Protein AF-A0A2H3AUG4-F1 (afdb_monomer_lite)

Organism: NCBI:txid1076256

Foldseek 3Di:
DDDDDDPQDDQLADLEAEDADDPPVLDFPDVVRQVVRVVVCVVVVSLSSDDFQRKYAHCNNPLPQQTRIWTDRSPGTHDQDPVQDLQAAGDPSRPVVVDDQVSCFSSHHGHDDPPGDGHDHDDDCVVCPVVVVVVD

Structure (mmCIF, N/CA/C/O backbone):
data_AF-A0A2H3AUG4-F1
#
_entry.id   AF-A0A2H3AUG4-F1
#
loop_
_atom_site.group_PDB
_atom_site.id
_atom_site.type_symbol
_atom_site.label_atom_id
_atom_site.label_alt_id
_atom_site.label_comp_id
_atom_site.label_asym_id
_atom_site.label_entity_id
_atom_site.label_seq_id
_atom_site.pdbx_PDB_ins_code
_atom_site.Cartn_x
_atom_site.Cartn_y
_atom_site.Cartn_z
_atom_site.occupancy
_atom_site.B_iso_or_equiv
_atom_site.auth_seq_id
_atom_site.auth_comp_id
_atom_site.auth_asym_id
_atom_site.auth_atom_id
_atom_site.pdbx_PDB_model_num
ATOM 1 N N . SER A 1 1 ? 24.173 -16.900 18.546 1.00 43.91 1 SER A N 1
ATOM 2 C CA . SER A 1 1 ? 23.517 -15.804 17.805 1.00 43.91 1 SER A CA 1
ATOM 3 C C . SER A 1 1 ? 22.282 -15.373 18.576 1.00 43.91 1 SER A C 1
ATOM 5 O O . SER A 1 1 ? 21.542 -16.253 19.002 1.00 43.91 1 SER A O 1
ATOM 7 N N . ALA A 1 2 ? 22.085 -14.077 18.828 1.00 49.84 2 ALA A N 1
ATOM 8 C CA . ALA A 1 2 ? 20.930 -13.584 19.584 1.00 49.84 2 ALA A CA 1
ATOM 9 C C . ALA A 1 2 ? 19.726 -13.379 18.651 1.00 49.84 2 ALA A C 1
ATOM 11 O O . ALA A 1 2 ? 19.848 -12.740 17.608 1.00 49.84 2 ALA A O 1
ATOM 12 N N . ILE A 1 3 ? 18.560 -13.917 19.018 1.00 65.19 3 ILE A N 1
ATOM 13 C CA . ILE A 1 3 ? 17.333 -13.761 18.227 1.00 65.19 3 ILE A CA 1
ATOM 14 C C . ILE A 1 3 ? 16.780 -12.354 18.466 1.00 65.19 3 ILE A C 1
ATOM 16 O O . ILE A 1 3 ? 16.281 -12.060 19.552 1.00 65.19 3 ILE A O 1
ATOM 20 N N . PHE A 1 4 ? 16.843 -11.496 17.448 1.00 58.34 4 PHE A N 1
ATOM 21 C CA . PHE A 1 4 ? 16.251 -10.160 17.489 1.00 58.34 4 PHE A CA 1
ATOM 22 C C . PHE A 1 4 ? 14.731 -10.257 17.711 1.00 58.34 4 PHE A C 1
ATOM 24 O O . PHE A 1 4 ? 13.995 -10.757 16.859 1.00 58.34 4 PHE A O 1
ATOM 31 N N . ARG A 1 5 ? 14.260 -9.790 18.873 1.00 51.59 5 ARG A N 1
ATOM 32 C CA . ARG A 1 5 ? 12.841 -9.735 19.251 1.00 51.59 5 ARG A CA 1
ATOM 33 C C . ARG A 1 5 ? 12.463 -8.302 19.619 1.00 51.59 5 ARG A C 1
ATOM 35 O O . ARG A 1 5 ? 12.595 -7.907 20.772 1.00 51.59 5 ARG A O 1
ATOM 42 N N . PHE A 1 6 ? 11.958 -7.545 18.649 1.00 49.81 6 PHE A N 1
ATOM 43 C CA . PHE A 1 6 ? 11.276 -6.272 18.897 1.00 49.81 6 PHE A CA 1
ATOM 44 C C . PHE A 1 6 ? 9.766 -6.459 18.684 1.00 49.81 6 PHE A C 1
ATOM 46 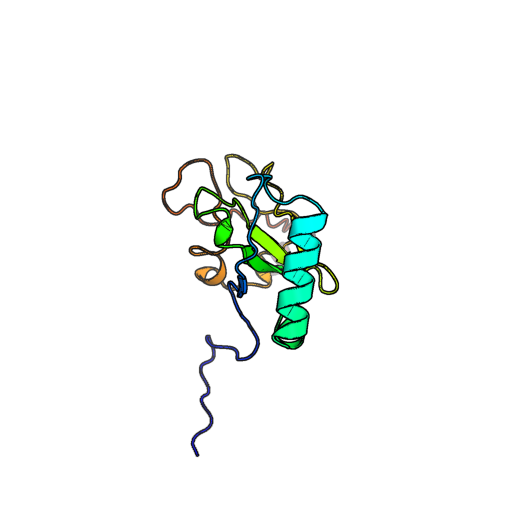O O . PHE A 1 6 ? 9.377 -6.919 17.612 1.00 49.81 6 PHE A O 1
ATOM 53 N N . PRO A 1 7 ? 8.891 -6.082 19.637 1.00 55.56 7 PRO A N 1
ATOM 54 C CA . PRO A 1 7 ? 7.443 -6.282 19.494 1.00 55.56 7 PRO A CA 1
ATOM 55 C C . PRO A 1 7 ? 6.832 -5.455 18.349 1.00 55.56 7 PRO A C 1
ATOM 57 O O . PRO A 1 7 ? 5.835 -5.861 17.751 1.00 55.56 7 PRO A O 1
ATOM 60 N N . LEU A 1 8 ? 7.456 -4.319 18.017 1.00 49.72 8 LEU A N 1
ATOM 61 C CA . LEU A 1 8 ? 7.037 -3.419 16.938 1.00 49.72 8 LEU A CA 1
ATOM 62 C C . LEU A 1 8 ? 7.615 -3.809 15.565 1.00 49.72 8 LEU A C 1
ATOM 64 O O . LEU A 1 8 ? 6.974 -3.575 14.542 1.00 49.72 8 LEU A O 1
ATOM 68 N N . VAL A 1 9 ? 8.799 -4.433 15.527 1.00 47.84 9 VAL A N 1
ATOM 69 C CA . VAL A 1 9 ? 9.489 -4.815 14.282 1.00 47.84 9 VAL A CA 1
ATOM 70 C C . VAL A 1 9 ? 9.216 -6.285 13.982 1.00 47.84 9 VAL A C 1
ATOM 72 O O . VAL A 1 9 ? 9.958 -7.181 14.385 1.00 47.84 9 VAL A O 1
ATOM 75 N N . LYS A 1 10 ? 8.129 -6.540 13.251 1.00 57.16 10 LYS A N 1
ATOM 76 C CA . LYS A 1 10 ? 7.808 -7.876 12.739 1.00 57.16 10 LYS A CA 1
ATOM 77 C C . LYS A 1 10 ? 8.567 -8.116 11.433 1.00 57.16 10 LYS A C 1
ATOM 79 O O . LYS A 1 10 ? 8.294 -7.460 10.432 1.00 57.16 10 LYS A O 1
ATOM 84 N N . LEU A 1 11 ? 9.493 -9.079 11.436 1.00 50.75 11 LEU A N 1
ATOM 85 C CA . LEU A 1 11 ? 10.083 -9.624 10.207 1.00 50.75 11 LEU A CA 1
ATOM 86 C C . LEU A 1 11 ? 8.962 -10.114 9.268 1.00 50.75 11 LEU A C 1
ATOM 88 O O . LEU A 1 11 ? 7.958 -10.651 9.741 1.00 50.75 11 LEU A O 1
ATOM 92 N N . ARG A 1 12 ? 9.142 -9.959 7.948 1.00 54.03 12 ARG A N 1
ATOM 93 C CA . ARG A 1 12 ? 8.091 -10.196 6.927 1.00 54.03 12 ARG A CA 1
ATOM 94 C C . ARG A 1 12 ? 6.852 -9.302 7.113 1.00 54.03 12 ARG A C 1
ATOM 96 O O . ARG A 1 12 ? 5.710 -9.770 7.169 1.00 54.03 12 ARG A O 1
ATOM 103 N N . ARG A 1 13 ? 7.128 -8.008 7.273 1.00 59.84 13 ARG A N 1
ATOM 104 C CA . ARG A 1 13 ? 6.198 -6.897 7.073 1.00 59.84 13 ARG A CA 1
ATOM 105 C C . ARG A 1 13 ? 7.001 -5.774 6.426 1.00 59.84 13 ARG A C 1
ATOM 107 O O . ARG A 1 13 ? 7.757 -5.096 7.119 1.00 59.84 13 ARG A O 1
ATOM 114 N N . ALA A 1 14 ? 6.896 -5.627 5.112 1.00 59.00 14 ALA A N 1
ATOM 115 C CA . ALA A 1 14 ? 7.396 -4.441 4.432 1.00 59.00 14 ALA A CA 1
ATOM 116 C C . ALA A 1 14 ? 6.273 -3.397 4.507 1.00 59.00 14 ALA A C 1
ATOM 118 O O . ALA A 1 14 ? 5.286 -3.562 3.800 1.00 59.00 14 ALA A O 1
ATOM 119 N N . PRO A 1 15 ? 6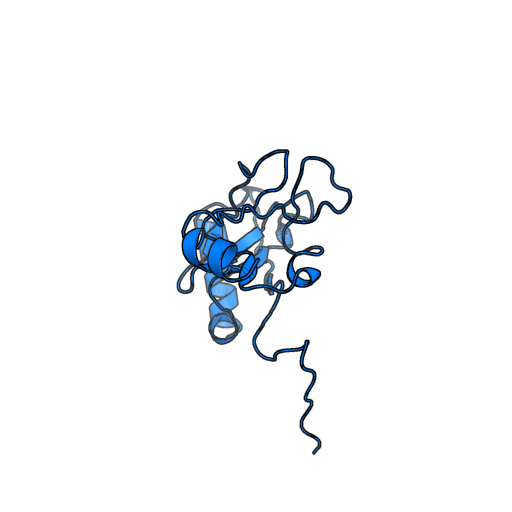.357 -2.361 5.368 1.00 64.56 15 PRO A N 1
ATOM 120 C CA . PRO A 1 15 ? 5.292 -1.363 5.437 1.00 64.56 15 PRO A CA 1
ATOM 121 C C . PRO A 1 15 ? 5.164 -0.583 4.126 1.00 64.56 15 PRO A C 1
ATOM 123 O O . PRO A 1 15 ? 4.095 -0.088 3.813 1.00 64.56 15 PRO A O 1
ATOM 126 N N . LEU A 1 16 ? 6.252 -0.505 3.358 1.00 80.25 16 LEU A N 1
ATOM 127 C CA . LEU A 1 16 ? 6.281 0.016 2.003 1.00 80.25 16 LEU A CA 1
ATOM 128 C C . LEU A 1 16 ? 7.367 -0.735 1.232 1.00 80.25 16 LEU A C 1
ATOM 130 O O . LEU A 1 16 ? 8.556 -0.562 1.519 1.00 80.25 16 LEU A O 1
ATOM 134 N N . LEU A 1 17 ? 6.976 -1.581 0.282 1.00 88.19 17 LEU A N 1
ATOM 135 C CA . LEU A 1 17 ? 7.908 -2.137 -0.696 1.00 88.19 17 LEU A CA 1
ATOM 136 C C . LEU A 1 17 ? 8.125 -1.096 -1.800 1.00 88.19 17 LEU A C 1
ATOM 138 O O . LEU A 1 17 ? 7.176 -0.456 -2.240 1.00 88.19 17 LEU A O 1
ATOM 142 N N . ARG A 1 18 ? 9.368 -0.917 -2.251 1.00 89.81 18 ARG A N 1
ATOM 143 C CA . ARG A 1 18 ? 9.684 -0.049 -3.390 1.00 89.81 18 ARG A CA 1
ATOM 144 C C . ARG A 1 18 ? 10.140 -0.904 -4.560 1.00 89.81 18 ARG A C 1
ATOM 146 O O . ARG A 1 18 ? 11.100 -1.659 -4.410 1.00 89.81 18 ARG A O 1
ATOM 153 N N . CYS A 1 19 ? 9.469 -0.765 -5.692 1.00 90.00 19 CYS A N 1
ATOM 154 C CA . CYS A 1 19 ? 9.926 -1.243 -6.992 1.00 90.00 19 CYS A CA 1
ATOM 155 C C . CYS A 1 19 ? 10.322 -0.039 -7.860 1.00 90.00 19 CYS A C 1
ATOM 157 O O . CYS A 1 19 ? 10.085 1.111 -7.493 1.00 90.00 19 CYS A O 1
ATOM 159 N N . PHE A 1 20 ? 10.977 -0.308 -8.985 1.00 89.06 20 PHE A N 1
ATOM 160 C CA . PHE A 1 20 ? 11.266 0.685 -10.015 1.00 89.06 20 PHE A CA 1
ATOM 161 C C . PHE A 1 20 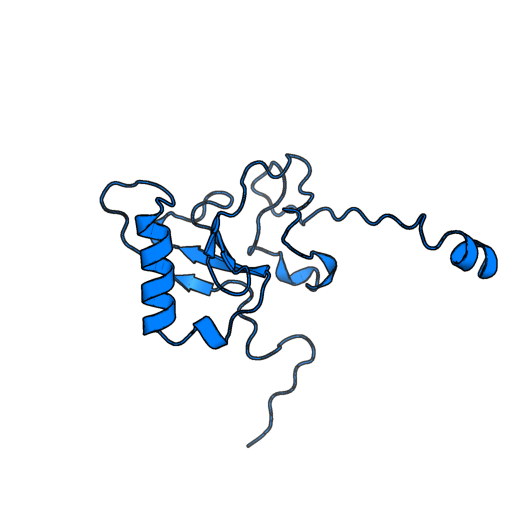? 10.997 0.030 -11.365 1.00 89.06 20 PHE A C 1
ATOM 163 O O . PHE A 1 20 ? 11.732 -0.877 -11.762 1.00 89.06 20 PHE A O 1
ATOM 170 N N . VAL A 1 21 ? 9.943 0.465 -12.048 1.00 87.56 21 VAL A N 1
ATOM 171 C CA . VAL A 1 21 ? 9.585 -0.009 -13.385 1.00 87.56 21 VAL A CA 1
ATOM 172 C C . VAL A 1 21 ? 9.612 1.178 -14.346 1.00 87.56 21 VAL A C 1
ATOM 174 O O . VAL A 1 21 ? 8.821 2.103 -14.203 1.00 87.56 21 VAL A O 1
ATOM 177 N N . PRO A 1 22 ? 10.501 1.190 -15.355 1.00 82.56 22 PRO A N 1
ATOM 178 C CA . PRO A 1 22 ? 10.512 2.267 -16.336 1.00 82.56 22 PRO A CA 1
ATOM 179 C C . PRO A 1 22 ? 9.180 2.355 -17.097 1.00 82.56 22 PRO A C 1
ATOM 181 O O . PRO A 1 22 ? 8.810 1.412 -17.806 1.00 82.56 22 PRO A O 1
ATOM 184 N N . SER A 1 23 ? 8.509 3.506 -16.998 1.00 73.12 23 SER A N 1
ATOM 185 C CA . SER A 1 23 ? 7.412 3.913 -17.885 1.00 73.12 23 SER A CA 1
ATOM 186 C C . SER A 1 23 ? 7.966 4.901 -18.926 1.00 73.12 23 SER A C 1
ATOM 188 O O . SER A 1 23 ? 8.082 6.091 -18.627 1.00 73.12 23 SER A O 1
ATOM 190 N N . PRO A 1 24 ? 8.416 4.435 -20.111 1.00 71.00 24 PRO A N 1
ATOM 191 C CA . PRO A 1 24 ? 9.056 5.298 -21.109 1.00 71.00 24 PRO A CA 1
ATOM 192 C C . PRO A 1 24 ? 8.082 6.301 -21.739 1.00 71.00 24 PRO A C 1
ATOM 194 O O . PRO A 1 24 ? 8.498 7.396 -22.106 1.00 71.00 24 PRO A O 1
ATOM 197 N N . ASP A 1 25 ? 6.802 5.939 -21.819 1.00 70.38 25 ASP A N 1
ATOM 198 C CA . ASP A 1 25 ? 5.727 6.779 -22.354 1.00 70.38 25 ASP A CA 1
ATOM 199 C C . ASP A 1 25 ? 5.153 7.744 -21.296 1.00 70.38 25 ASP A C 1
ATOM 201 O O . ASP A 1 25 ? 4.348 8.614 -21.611 1.00 70.38 25 ASP A O 1
ATOM 205 N N . GLY A 1 26 ? 5.575 7.612 -20.030 1.00 63.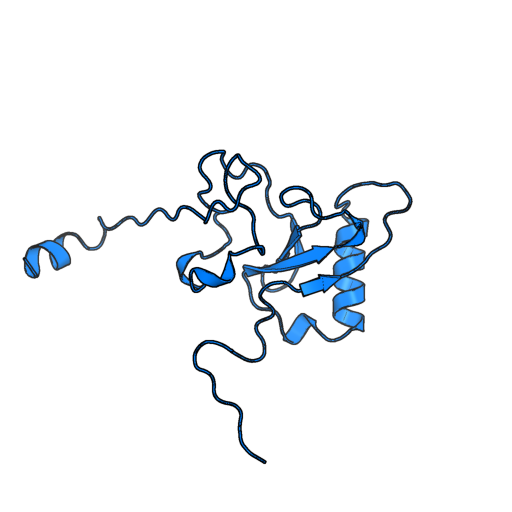94 26 GLY A N 1
ATOM 206 C CA . GLY A 1 26 ? 5.088 8.418 -18.906 1.00 63.94 26 GLY A CA 1
ATOM 207 C C . GLY A 1 26 ? 3.702 8.022 -18.385 1.00 63.94 26 GLY A C 1
ATOM 208 O O . GLY A 1 26 ? 3.267 8.569 -17.373 1.00 63.94 26 GLY A O 1
ATOM 209 N N . ASP A 1 27 ? 3.033 7.055 -19.021 1.00 66.44 27 ASP A N 1
ATOM 210 C CA . ASP A 1 27 ? 1.720 6.565 -18.603 1.00 66.44 27 ASP A CA 1
ATOM 211 C C . ASP A 1 27 ? 1.765 6.020 -17.168 1.00 66.44 27 ASP A C 1
ATOM 213 O O . ASP A 1 27 ? 2.534 5.109 -16.827 1.00 66.44 27 ASP A O 1
ATOM 217 N N . TRP A 1 28 ? 0.922 6.609 -16.318 1.00 69.12 28 TRP A N 1
ATOM 218 C CA . TRP A 1 28 ? 0.798 6.280 -14.904 1.00 69.12 28 TRP A CA 1
ATOM 219 C C . TRP A 1 28 ? -0.043 5.011 -14.718 1.00 69.12 28 TRP A C 1
ATOM 221 O O . TRP A 1 28 ? -1.182 4.967 -15.169 1.00 69.12 28 TRP A O 1
ATOM 231 N N . LEU A 1 29 ? 0.523 3.999 -14.040 1.00 70.44 29 LEU A N 1
ATOM 232 C CA . LEU A 1 29 ? -0.162 2.758 -13.626 1.00 70.44 29 LEU A CA 1
ATOM 233 C C . LEU A 1 29 ? -1.030 2.106 -14.724 1.00 70.44 29 LEU A C 1
ATOM 235 O O . LEU A 1 29 ? -2.109 1.597 -14.452 1.00 70.44 29 LEU A O 1
ATOM 239 N N . SER A 1 30 ? -0.554 2.064 -15.974 1.00 81.00 30 SER A N 1
ATOM 240 C CA . SER A 1 30 ? -1.198 1.205 -16.976 1.00 81.00 30 SER A CA 1
ATOM 241 C C . SER A 1 30 ? -1.139 -0.262 -16.530 1.00 81.00 30 SER A C 1
ATOM 243 O O . SER A 1 30 ? -0.168 -0.666 -15.880 1.00 81.00 30 SER A O 1
ATOM 245 N N . ASP A 1 31 ? -2.106 -1.088 -16.948 1.00 84.44 31 ASP A N 1
ATOM 246 C CA . ASP A 1 31 ? -2.126 -2.537 -16.675 1.00 84.44 31 ASP A CA 1
ATOM 247 C C . ASP A 1 31 ? -0.759 -3.197 -16.947 1.00 84.44 31 ASP A C 1
ATOM 249 O O . ASP A 1 31 ? -0.299 -4.073 -16.214 1.00 84.44 31 ASP A O 1
ATOM 253 N N . THR A 1 32 ? -0.059 -2.737 -17.993 1.00 86.75 32 THR A N 1
ATOM 254 C CA . THR A 1 32 ? 1.270 -3.243 -18.364 1.00 86.75 32 THR A CA 1
ATOM 255 C C . THR A 1 32 ? 2.367 -2.854 -17.367 1.00 86.75 32 THR A C 1
ATOM 257 O O . THR A 1 32 ? 3.270 -3.657 -17.122 1.00 86.75 32 THR A O 1
ATOM 260 N N . SER A 1 33 ? 2.292 -1.668 -16.759 1.00 85.31 33 SER A N 1
ATOM 261 C CA . SER A 1 33 ? 3.205 -1.215 -15.703 1.00 85.31 33 SER A CA 1
ATOM 262 C C . SER A 1 33 ? 2.951 -1.960 -14.391 1.00 85.31 33 SER A C 1
ATOM 264 O O . SER A 1 33 ? 3.909 -2.415 -13.765 1.00 85.31 33 SER A O 1
ATOM 266 N N . VAL A 1 34 ? 1.685 -2.188 -14.016 1.00 88.94 34 VAL A N 1
ATOM 267 C CA . VAL A 1 34 ? 1.320 -2.986 -12.828 1.00 88.94 34 VAL A CA 1
ATOM 268 C C . VAL A 1 34 ? 1.832 -4.426 -12.962 1.00 88.94 34 VAL A C 1
ATOM 270 O O . VAL A 1 34 ? 2.540 -4.916 -12.081 1.00 88.94 34 VAL A O 1
ATOM 273 N N . LEU A 1 35 ? 1.595 -5.079 -14.106 1.00 90.94 35 LEU A N 1
ATOM 274 C CA . LEU A 1 35 ? 2.103 -6.431 -14.384 1.00 90.94 35 LEU A CA 1
ATOM 275 C C . LEU A 1 35 ? 3.642 -6.511 -14.386 1.00 90.94 35 LEU A C 1
ATOM 277 O O . LEU A 1 35 ? 4.215 -7.512 -13.953 1.00 90.94 35 LEU A O 1
ATOM 281 N N . ARG A 1 36 ? 4.340 -5.458 -14.835 1.00 90.12 36 ARG A N 1
ATOM 282 C CA . ARG A 1 36 ? 5.809 -5.369 -14.729 1.00 90.12 36 ARG A CA 1
ATOM 283 C C . ARG A 1 36 ? 6.278 -5.233 -13.277 1.00 90.12 36 ARG A C 1
ATOM 285 O O . ARG A 1 36 ? 7.290 -5.839 -12.926 1.00 90.12 36 ARG A O 1
ATOM 292 N N . CYS A 1 37 ? 5.551 -4.500 -12.430 1.00 90.50 37 CYS A N 1
ATOM 293 C CA . CYS A 1 37 ? 5.836 -4.424 -10.994 1.00 90.50 37 CYS A CA 1
ATOM 294 C C . CYS A 1 37 ? 5.704 -5.802 -10.329 1.00 90.50 37 CYS A C 1
ATOM 296 O O . CYS A 1 37 ? 6.603 -6.205 -9.589 1.00 90.50 37 CYS A O 1
ATOM 298 N N . GLU A 1 38 ? 4.646 -6.558 -10.643 1.00 92.12 38 GLU A N 1
ATOM 299 C CA . GLU A 1 38 ? 4.488 -7.940 -10.170 1.00 92.12 38 GLU A CA 1
ATOM 300 C C . GLU A 1 38 ? 5.636 -8.846 -10.638 1.00 92.12 38 GLU A C 1
ATOM 302 O O . GLU A 1 38 ? 6.211 -9.580 -9.831 1.00 92.12 38 GLU A O 1
ATOM 307 N N . ALA A 1 39 ? 6.026 -8.758 -11.913 1.00 91.81 39 ALA A N 1
ATOM 308 C CA . ALA A 1 39 ? 7.102 -9.571 -12.478 1.00 91.81 39 ALA A CA 1
ATOM 309 C C . ALA A 1 39 ? 8.468 -9.304 -11.816 1.00 91.81 39 ALA A C 1
ATOM 311 O O . ALA A 1 39 ? 9.202 -10.249 -11.516 1.00 91.81 39 ALA A O 1
ATOM 312 N N . GLU A 1 40 ? 8.815 -8.042 -11.533 1.00 91.25 40 GLU A N 1
ATOM 313 C CA . GLU A 1 40 ? 10.041 -7.717 -10.790 1.00 91.25 40 GLU A CA 1
ATOM 314 C C . GLU A 1 40 ? 9.959 -8.157 -9.316 1.00 91.25 40 GLU A C 1
ATOM 316 O O . GLU A 1 40 ? 10.962 -8.600 -8.754 1.00 91.25 40 GLU A O 1
ATOM 321 N N . MET A 1 41 ? 8.775 -8.131 -8.691 1.00 90.25 41 MET A N 1
ATOM 322 C CA . MET A 1 41 ? 8.565 -8.669 -7.339 1.00 90.25 41 MET A CA 1
ATOM 323 C C . MET A 1 41 ? 8.710 -10.197 -7.263 1.00 90.25 41 MET A C 1
ATOM 325 O O . MET A 1 41 ? 9.296 -10.709 -6.302 1.00 90.25 41 MET A O 1
ATOM 329 N N . ASP A 1 42 ? 8.206 -10.923 -8.263 1.00 90.44 42 ASP A N 1
ATOM 330 C CA . ASP A 1 42 ? 8.375 -12.375 -8.391 1.00 90.44 42 ASP A CA 1
ATOM 331 C C . ASP A 1 42 ? 9.850 -12.736 -8.618 1.00 90.44 42 ASP A C 1
ATOM 333 O O . ASP A 1 42 ? 10.409 -13.570 -7.903 1.00 90.44 42 ASP A O 1
ATOM 337 N N . LYS A 1 43 ? 10.514 -12.040 -9.546 1.00 91.31 43 LYS A N 1
ATOM 338 C CA . LYS A 1 43 ? 11.947 -12.180 -9.858 1.00 91.31 43 LYS A CA 1
ATOM 339 C C . LYS A 1 43 ? 12.854 -11.863 -8.664 1.00 91.31 43 LYS A C 1
ATOM 341 O O . LYS A 1 43 ? 13.871 -12.528 -8.478 1.00 91.31 43 LYS A O 1
ATOM 346 N N . ALA A 1 44 ? 12.483 -10.889 -7.832 1.00 88.56 44 ALA A N 1
ATOM 347 C CA . ALA A 1 44 ? 13.172 -10.578 -6.579 1.00 88.56 44 ALA A CA 1
ATOM 348 C C . ALA A 1 44 ? 12.824 -11.543 -5.423 1.00 88.56 44 ALA A C 1
ATOM 350 O O . ALA A 1 44 ? 13.417 -11.448 -4.348 1.00 88.56 44 ALA A O 1
ATOM 351 N N . GLY A 1 45 ? 11.861 -12.456 -5.604 1.00 89.31 45 GLY A N 1
ATOM 352 C CA . GLY A 1 45 ? 11.431 -13.420 -4.585 1.00 89.31 45 GLY A CA 1
ATOM 353 C C . GLY A 1 45 ? 10.724 -12.798 -3.372 1.00 89.31 45 GLY A C 1
ATOM 354 O O . GLY A 1 45 ? 10.585 -13.453 -2.338 1.00 89.31 45 GLY A O 1
ATOM 355 N N . VAL A 1 46 ? 10.279 -11.538 -3.462 1.00 87.50 46 VAL A N 1
ATOM 356 C CA . VAL A 1 46 ? 9.749 -10.779 -2.311 1.00 87.50 46 VAL A CA 1
ATOM 357 C C . VAL A 1 46 ? 8.253 -10.976 -2.067 1.00 87.50 46 VAL A C 1
ATOM 359 O O . VAL A 1 46 ? 7.774 -10.648 -0.983 1.00 87.50 46 VAL A O 1
ATOM 362 N N . ARG A 1 47 ? 7.509 -11.568 -3.011 1.00 85.06 47 ARG A N 1
ATOM 363 C CA . ARG A 1 47 ? 6.053 -11.801 -2.903 1.00 85.06 47 ARG A CA 1
ATOM 364 C C . ARG A 1 47 ? 5.647 -12.563 -1.636 1.00 85.06 47 ARG A C 1
ATOM 366 O O . ARG A 1 47 ? 4.676 -12.196 -0.984 1.00 85.06 47 ARG A O 1
ATOM 373 N N . GLY A 1 48 ? 6.442 -13.551 -1.213 1.00 84.00 48 GLY A N 1
ATOM 374 C CA . GLY A 1 48 ? 6.230 -14.304 0.036 1.00 84.00 48 GLY A CA 1
ATOM 375 C C . GLY A 1 48 ? 6.500 -13.524 1.337 1.00 84.00 48 GLY A C 1
ATOM 376 O O . GLY A 1 48 ? 6.387 -14.089 2.427 1.00 84.00 48 GLY A O 1
ATOM 377 N N . LEU A 1 49 ? 6.896 -12.250 1.244 1.00 83.75 49 LEU A N 1
ATOM 378 C CA . LEU A 1 49 ? 7.106 -11.338 2.374 1.00 83.75 49 LEU A CA 1
ATOM 379 C C . LEU A 1 49 ? 5.946 -10.347 2.563 1.00 83.75 49 LEU A C 1
ATOM 381 O O . LEU A 1 49 ? 5.892 -9.710 3.618 1.00 83.75 49 LEU A O 1
ATOM 385 N N . LEU A 1 50 ? 5.059 -10.219 1.568 1.00 83.31 50 LEU A N 1
ATOM 386 C CA . LEU A 1 50 ? 3.899 -9.329 1.584 1.00 83.31 50 LEU A CA 1
ATOM 387 C C . LEU A 1 50 ? 2.680 -9.989 2.236 1.00 83.31 50 LEU A C 1
ATOM 389 O O . LEU A 1 50 ? 2.521 -11.213 2.243 1.00 83.31 50 LEU A O 1
ATOM 393 N N . ARG A 1 51 ? 1.789 -9.154 2.769 1.00 81.56 51 ARG A N 1
ATOM 394 C CA . ARG A 1 51 ? 0.473 -9.526 3.304 1.00 81.56 51 ARG A CA 1
ATOM 395 C C . ARG A 1 51 ? -0.601 -8.662 2.660 1.00 81.56 51 ARG A C 1
ATOM 397 O O . ARG A 1 51 ? -0.304 -7.566 2.201 1.00 81.56 51 ARG A O 1
ATOM 404 N N . ALA A 1 52 ? -1.843 -9.142 2.642 1.00 83.56 52 ALA A N 1
ATOM 405 C CA . ALA A 1 52 ? -2.967 -8.340 2.170 1.00 83.56 52 ALA A CA 1
ATOM 406 C C . ALA A 1 52 ? -3.015 -6.987 2.914 1.00 83.56 52 ALA A C 1
ATOM 408 O O . ALA A 1 52 ? -2.939 -6.951 4.146 1.00 83.56 52 ALA A O 1
ATOM 409 N N . GLY A 1 53 ? -3.091 -5.893 2.158 1.00 80.06 53 GLY A N 1
ATOM 410 C CA . GLY A 1 53 ? -2.996 -4.517 2.642 1.00 80.06 53 GLY A CA 1
ATOM 411 C C . GLY A 1 53 ? -1.578 -3.927 2.704 1.00 80.06 53 GLY A C 1
ATOM 412 O O . GLY A 1 53 ? -1.465 -2.744 3.013 1.00 80.06 53 GLY A O 1
ATOM 413 N N . ASP A 1 54 ? -0.512 -4.688 2.413 1.00 84.44 54 ASP A N 1
ATOM 414 C CA . ASP A 1 54 ? 0.832 -4.106 2.277 1.00 84.44 54 ASP A CA 1
ATOM 415 C C . ASP A 1 54 ? 0.947 -3.258 0.999 1.00 84.44 54 ASP A C 1
ATOM 417 O O . ASP A 1 54 ? 0.450 -3.629 -0.066 1.00 84.44 54 ASP A O 1
ATOM 421 N N . VAL A 1 55 ? 1.606 -2.103 1.114 1.00 86.94 55 VAL A N 1
ATOM 422 C CA . VAL A 1 55 ? 1.711 -1.115 0.031 1.00 86.94 55 VAL A CA 1
ATOM 423 C C . VAL A 1 55 ? 3.004 -1.308 -0.754 1.00 86.94 55 VAL A C 1
ATOM 425 O O . VAL A 1 55 ? 4.095 -1.419 -0.186 1.00 86.94 55 VAL A O 1
ATOM 428 N N . VAL A 1 56 ? 2.880 -1.296 -2.077 1.00 90.19 56 VAL A N 1
ATOM 429 C CA . VAL A 1 56 ? 3.991 -1.285 -3.029 1.00 90.19 56 VAL A CA 1
ATOM 430 C C . VAL A 1 56 ? 4.007 0.068 -3.730 1.00 90.19 56 VAL A C 1
ATOM 432 O O . VAL A 1 56 ? 2.960 0.612 -4.063 1.00 90.19 56 VAL A O 1
ATOM 435 N N . TRP A 1 57 ? 5.186 0.642 -3.932 1.00 90.19 57 TRP A N 1
ATOM 436 C CA . TRP A 1 57 ? 5.357 1.924 -4.606 1.00 90.19 57 TRP A CA 1
ATOM 437 C C . TRP A 1 57 ? 6.369 1.788 -5.735 1.00 90.19 57 TRP A C 1
ATOM 439 O O . TRP A 1 57 ? 7.539 1.489 -5.480 1.00 90.19 57 TRP A O 1
ATOM 449 N N . ASP A 1 58 ? 5.913 2.033 -6.961 1.00 89.88 58 ASP A N 1
ATOM 450 C CA . ASP A 1 58 ? 6.797 2.232 -8.100 1.00 89.88 58 ASP A CA 1
ATOM 451 C C . ASP A 1 58 ? 7.401 3.636 -8.034 1.00 89.88 58 ASP A C 1
ATOM 453 O O . ASP A 1 58 ? 6.754 4.648 -8.319 1.00 89.88 58 ASP A O 1
ATOM 457 N N . VAL A 1 59 ? 8.668 3.695 -7.629 1.00 88.56 59 VAL A N 1
ATOM 458 C CA . VAL A 1 59 ? 9.397 4.956 -7.471 1.00 88.56 59 VAL A CA 1
ATOM 459 C C . VAL A 1 59 ? 9.740 5.623 -8.806 1.00 88.56 59 VAL A C 1
ATOM 461 O O . VAL A 1 59 ? 10.187 6.768 -8.790 1.00 88.56 59 VAL A O 1
ATOM 464 N N . ALA A 1 60 ? 9.519 4.958 -9.949 1.00 85.81 60 ALA A N 1
ATOM 465 C CA . ALA A 1 60 ? 9.678 5.571 -11.268 1.00 85.81 60 ALA A CA 1
ATOM 466 C C . ALA A 1 60 ? 8.632 6.669 -11.544 1.00 85.81 60 ALA A C 1
ATOM 468 O O . ALA A 1 60 ? 8.917 7.604 -12.288 1.00 85.81 60 ALA A O 1
ATOM 469 N N . VAL A 1 61 ? 7.453 6.585 -10.913 1.00 81.38 61 VAL A N 1
ATOM 470 C CA . VAL A 1 61 ? 6.342 7.544 -11.078 1.00 81.38 61 VAL A CA 1
ATOM 471 C C . VAL A 1 61 ? 6.543 8.831 -10.254 1.00 81.38 61 VAL A C 1
ATOM 473 O O . VAL A 1 61 ? 6.002 9.878 -10.596 1.00 81.38 61 VAL A O 1
ATOM 476 N N . GLY A 1 62 ? 7.339 8.782 -9.179 1.00 78.25 62 GLY A N 1
ATOM 477 C CA . GLY A 1 62 ? 7.582 9.912 -8.267 1.00 78.25 62 GLY A CA 1
ATOM 478 C C . GLY A 1 62 ? 6.881 9.797 -6.904 1.00 78.25 62 GLY A C 1
ATOM 479 O O . GLY A 1 62 ? 6.259 8.785 -6.592 1.00 78.25 62 GLY A O 1
ATOM 480 N N . ASP A 1 63 ? 7.030 10.825 -6.053 1.00 77.31 63 ASP A N 1
ATOM 481 C CA . ASP A 1 63 ? 6.539 10.872 -4.651 1.00 77.31 63 ASP A CA 1
ATOM 482 C C . ASP A 1 63 ? 5.453 11.947 -4.416 1.00 77.31 63 ASP A C 1
ATOM 484 O O . ASP A 1 63 ? 5.272 12.462 -3.305 1.00 77.31 63 ASP A O 1
ATOM 488 N N . GLU A 1 64 ? 4.735 12.336 -5.466 1.00 77.00 64 GLU A N 1
ATOM 489 C CA . GLU A 1 64 ? 3.588 13.235 -5.342 1.00 77.00 64 GLU A CA 1
ATOM 490 C C . GLU A 1 64 ? 2.355 12.465 -4.849 1.00 77.00 64 GLU A C 1
ATOM 492 O O . GLU A 1 64 ? 2.035 11.385 -5.342 1.00 77.00 64 GLU A O 1
ATOM 497 N N . ALA A 1 65 ? 1.677 13.013 -3.832 1.00 77.19 65 ALA A N 1
ATOM 498 C CA . ALA A 1 65 ? 0.516 12.405 -3.174 1.00 77.19 65 ALA A CA 1
ATOM 499 C C . ALA A 1 65 ? 0.676 10.881 -2.957 1.00 77.19 65 ALA A C 1
ATOM 501 O O . ALA A 1 65 ? 1.547 10.466 -2.187 1.00 77.19 65 ALA A O 1
ATOM 502 N N . ASN A 1 66 ? -0.154 10.073 -3.623 1.00 79.94 66 ASN A N 1
ATOM 503 C CA . ASN A 1 66 ? -0.126 8.608 -3.656 1.00 79.94 66 ASN A CA 1
ATOM 504 C C . ASN A 1 66 ? 0.193 8.044 -5.055 1.00 79.94 66 ASN A C 1
ATOM 506 O O . ASN A 1 66 ? -0.050 6.864 -5.301 1.00 79.94 66 ASN A O 1
ATOM 510 N N . LEU A 1 67 ? 0.737 8.857 -5.967 1.00 80.19 67 LEU A N 1
ATOM 511 C CA . LEU A 1 67 ? 1.090 8.400 -7.309 1.00 80.19 67 LEU A CA 1
ATOM 512 C C . LEU A 1 67 ? 2.098 7.240 -7.247 1.00 80.19 67 LEU A C 1
ATOM 514 O O . LEU A 1 67 ? 2.947 7.156 -6.357 1.00 80.19 67 LEU A O 1
ATOM 518 N N . GLY A 1 68 ? 1.940 6.300 -8.177 1.00 82.94 68 GLY A N 1
ATOM 519 C CA . GLY A 1 68 ? 2.708 5.052 -8.237 1.00 82.94 68 GLY A CA 1
ATOM 520 C C . GLY A 1 68 ? 2.493 4.076 -7.071 1.00 82.94 68 GLY A C 1
ATOM 521 O O . GLY A 1 68 ? 3.202 3.071 -7.012 1.00 82.94 68 GLY A O 1
ATOM 522 N N . ARG A 1 69 ? 1.576 4.337 -6.124 1.00 87.00 69 ARG A N 1
ATOM 523 C CA . ARG A 1 69 ? 1.280 3.403 -5.024 1.00 87.00 69 ARG A CA 1
ATOM 524 C C . ARG A 1 69 ? 0.164 2.433 -5.397 1.00 87.00 69 ARG A C 1
ATOM 526 O O . ARG A 1 69 ? -0.874 2.822 -5.916 1.00 87.00 69 ARG A O 1
ATOM 533 N N . MET A 1 70 ? 0.396 1.173 -5.064 1.00 89.19 70 MET A N 1
ATOM 534 C CA . MET A 1 70 ? -0.486 0.028 -5.254 1.00 89.19 70 MET A CA 1
ATOM 535 C C . MET A 1 70 ? -0.608 -0.718 -3.921 1.00 89.19 70 MET A C 1
ATOM 537 O O . MET A 1 70 ? 0.279 -0.643 -3.065 1.00 89.19 70 MET A O 1
ATOM 541 N N . VAL A 1 71 ? -1.687 -1.467 -3.736 1.00 88.25 71 VAL A N 1
ATOM 542 C CA . VAL A 1 71 ? -1.934 -2.300 -2.556 1.00 88.25 71 VAL A CA 1
ATOM 543 C C . VAL A 1 71 ? -1.925 -3.764 -2.966 1.00 88.25 71 VAL A C 1
ATOM 545 O O . VAL A 1 71 ? -2.553 -4.150 -3.947 1.00 88.25 71 VAL A O 1
ATOM 548 N N . TRP A 1 72 ? -1.227 -4.590 -2.195 1.00 88.62 72 TRP A N 1
ATOM 549 C CA . TRP A 1 72 ? -1.262 -6.038 -2.344 1.00 88.62 72 TRP A CA 1
ATOM 550 C C . TRP A 1 72 ? -2.567 -6.597 -1.766 1.00 88.62 72 TRP A C 1
ATOM 552 O O . TRP A 1 72 ? -2.808 -6.455 -0.568 1.00 88.62 72 TRP A O 1
ATOM 562 N N . ASP A 1 73 ? -3.400 -7.266 -2.564 1.00 86.38 73 ASP A N 1
ATOM 563 C CA . ASP A 1 73 ? -4.650 -7.883 -2.071 1.00 86.38 73 ASP A CA 1
ATOM 564 C C . ASP A 1 73 ? -4.434 -9.274 -1.433 1.00 86.38 73 ASP A C 1
ATOM 566 O O . ASP A 1 73 ? -5.317 -9.820 -0.771 1.00 86.38 73 ASP A O 1
ATOM 570 N N . GLY A 1 74 ? -3.229 -9.834 -1.588 1.00 85.75 74 GLY A N 1
ATOM 571 C CA . GLY A 1 74 ? -2.876 -11.210 -1.227 1.00 85.75 74 GLY A CA 1
ATOM 572 C C . GLY A 1 74 ? -2.474 -12.075 -2.428 1.00 85.75 74 GLY A C 1
ATOM 573 O O . GLY A 1 74 ? -1.797 -13.090 -2.244 1.00 85.75 74 GLY A O 1
ATOM 574 N N . ARG A 1 75 ? -2.841 -11.668 -3.645 1.00 87.38 75 ARG A N 1
ATOM 575 C CA . ARG A 1 75 ? -2.624 -12.382 -4.907 1.00 87.38 75 ARG A CA 1
ATOM 576 C C . ARG A 1 75 ? -2.143 -11.475 -6.045 1.00 87.38 75 ARG A C 1
ATOM 578 O O . ARG A 1 75 ? -1.324 -11.961 -6.827 1.00 87.38 75 ARG A O 1
A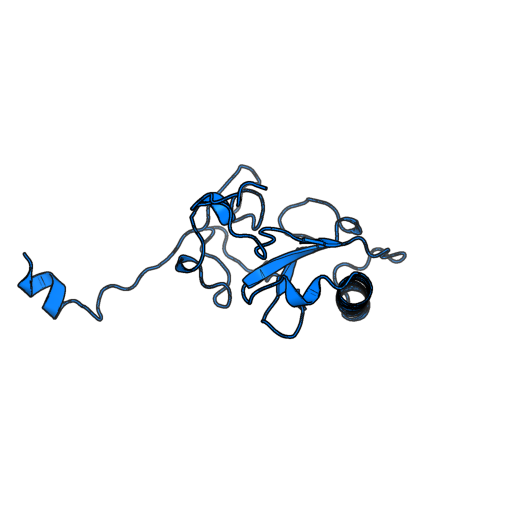TOM 585 N N . TYR A 1 76 ? -2.608 -10.230 -6.109 1.00 89.56 76 TYR A N 1
ATOM 586 C CA . TYR A 1 76 ? -2.308 -9.231 -7.134 1.00 89.56 76 TYR A CA 1
ATOM 587 C C . TYR A 1 76 ? -2.049 -7.839 -6.531 1.00 89.56 76 TYR A C 1
ATOM 589 O O . TYR A 1 76 ? -2.404 -7.554 -5.381 1.00 89.56 76 TYR A O 1
ATOM 597 N N . LEU A 1 77 ? -1.431 -6.962 -7.323 1.00 90.00 77 LEU A N 1
ATOM 598 C CA . LEU A 1 77 ? -1.404 -5.520 -7.088 1.00 90.00 77 LEU A CA 1
ATOM 599 C C . LEU A 1 77 ? -2.703 -4.881 -7.591 1.00 90.00 77 LEU A C 1
ATOM 601 O O . LEU A 1 77 ? -3.116 -5.097 -8.726 1.00 90.00 77 LEU A O 1
ATOM 605 N N . ILE A 1 78 ? -3.324 -4.074 -6.734 1.00 87.94 78 ILE A N 1
ATOM 606 C CA . ILE A 1 78 ? -4.478 -3.230 -7.053 1.00 87.94 78 ILE A CA 1
ATOM 607 C C . ILE A 1 78 ? -4.040 -1.773 -6.918 1.00 87.94 78 ILE A C 1
ATOM 609 O O . ILE A 1 78 ? -3.327 -1.432 -5.970 1.00 87.94 78 ILE A O 1
ATOM 613 N N . ASP A 1 79 ? -4.481 -0.902 -7.818 1.00 82.56 79 ASP A N 1
ATOM 614 C CA . ASP A 1 79 ? -4.216 0.531 -7.705 1.00 82.56 79 ASP A CA 1
ATOM 615 C C . ASP A 1 79 ? -4.738 1.100 -6.379 1.00 82.56 79 ASP A C 1
ATOM 617 O O . ASP A 1 79 ? -5.774 0.690 -5.837 1.00 82.56 79 ASP A O 1
ATOM 621 N N . LEU A 1 80 ? -3.998 2.054 -5.813 1.00 78.75 80 LEU A N 1
ATOM 622 C CA . LEU A 1 80 ? -4.456 2.773 -4.635 1.00 78.75 80 LEU A CA 1
ATOM 623 C C . LEU A 1 80 ? -5.450 3.855 -5.071 1.00 78.75 80 LEU A C 1
ATOM 625 O O . LEU A 1 80 ? -5.053 4.883 -5.616 1.00 78.75 80 LEU A O 1
ATOM 629 N N . ASP A 1 81 ? -6.738 3.611 -4.822 1.00 66.94 81 ASP A N 1
ATOM 630 C CA . ASP A 1 81 ? -7.828 4.488 -5.248 1.00 66.94 81 ASP A CA 1
ATOM 631 C C . ASP A 1 81 ? -7.646 5.919 -4.706 1.00 66.94 81 ASP A C 1
ATOM 633 O O . ASP A 1 81 ? -7.687 6.181 -3.499 1.00 66.94 81 ASP A O 1
ATOM 637 N N . TYR A 1 82 ? -7.427 6.853 -5.631 1.00 55.59 82 TYR A N 1
ATOM 638 C CA . TYR A 1 82 ? -7.199 8.271 -5.363 1.00 55.59 82 TYR A CA 1
ATOM 639 C C . TYR A 1 82 ? -8.499 9.059 -5.154 1.00 55.59 82 TYR A C 1
ATOM 641 O O . TYR A 1 82 ? -8.436 10.230 -4.783 1.00 55.59 82 TYR A O 1
ATOM 649 N N . THR A 1 83 ? -9.677 8.445 -5.336 1.00 54.72 83 THR A N 1
ATOM 650 C CA . THR A 1 83 ? -10.956 9.045 -4.914 1.00 54.72 83 THR A CA 1
ATOM 651 C C . THR A 1 83 ? -11.080 9.135 -3.394 1.00 54.72 83 THR A C 1
ATOM 653 O O . THR A 1 83 ? -12.054 9.696 -2.881 1.00 54.72 83 THR A O 1
ATOM 656 N N . PHE A 1 84 ? -10.089 8.611 -2.661 1.00 52.59 84 PHE A N 1
ATOM 657 C CA . PHE A 1 84 ? -10.085 8.675 -1.221 1.00 52.59 84 PHE A CA 1
ATOM 658 C C . PHE A 1 84 ? -10.167 10.127 -0.713 1.00 52.59 84 PHE A C 1
ATOM 660 O O . PHE A 1 84 ? -9.348 10.982 -1.042 1.00 52.59 84 PHE A O 1
ATOM 667 N N . SER A 1 85 ? -11.201 10.385 0.094 1.00 53.97 85 SER A N 1
ATOM 668 C CA . SER A 1 85 ? -11.745 11.707 0.385 1.00 53.97 85 SER A CA 1
ATOM 669 C C . SER A 1 85 ? -10.732 12.731 0.922 1.00 53.97 85 SER A C 1
ATOM 671 O O . SER A 1 85 ? -9.782 12.411 1.642 1.00 53.97 85 SER A O 1
ATOM 673 N N . VAL A 1 86 ? -11.046 14.005 0.653 1.00 56.44 86 VAL A N 1
ATOM 674 C CA . VAL A 1 86 ? -10.451 15.229 1.231 1.00 56.44 86 VAL A CA 1
ATOM 675 C C . VAL A 1 86 ? -10.249 15.136 2.757 1.00 56.44 86 VAL A C 1
ATOM 677 O O . VAL A 1 86 ? -9.321 15.754 3.283 1.00 56.44 86 VAL A O 1
ATOM 680 N N . THR A 1 87 ? -11.081 14.345 3.446 1.00 61.34 87 THR A N 1
ATOM 681 C CA . THR A 1 87 ? -11.098 14.105 4.899 1.00 61.34 87 THR A CA 1
ATOM 682 C C . THR A 1 87 ? -10.070 13.062 5.373 1.00 61.34 87 THR A C 1
ATOM 684 O O . THR A 1 87 ? -9.615 13.150 6.509 1.00 61.34 87 THR A O 1
ATOM 687 N N . GLY A 1 88 ? -9.651 12.112 4.521 1.00 68.81 88 GLY A N 1
ATOM 688 C CA . GLY A 1 88 ? -8.551 11.167 4.797 1.00 68.81 88 GLY A CA 1
ATOM 689 C C . GLY A 1 88 ? -8.902 9.760 5.334 1.00 68.81 88 GLY A C 1
ATOM 690 O O . GLY A 1 88 ? -8.030 9.091 5.873 1.00 68.81 88 GLY A O 1
ATOM 691 N N . ASP A 1 89 ? -10.137 9.285 5.196 1.00 75.31 89 ASP A N 1
ATOM 692 C CA . ASP A 1 89 ? -10.742 8.063 5.779 1.00 75.31 89 ASP A CA 1
ATOM 693 C C . ASP A 1 89 ? -10.369 6.629 5.265 1.00 75.31 89 ASP A C 1
ATOM 695 O O . ASP A 1 89 ? -11.042 5.675 5.653 1.00 75.31 89 ASP A O 1
ATOM 699 N N . LEU A 1 90 ? -9.312 6.452 4.453 1.00 76.31 90 LEU A N 1
ATOM 700 C CA . LEU A 1 90 ? -8.778 5.183 3.869 1.00 76.31 90 LEU A CA 1
ATOM 701 C C . LEU A 1 90 ? -9.668 4.316 2.929 1.00 76.31 90 LEU A C 1
ATOM 703 O O . LEU A 1 90 ? -10.850 4.086 3.197 1.00 76.31 90 LEU A O 1
ATOM 707 N N . PRO A 1 91 ? -9.097 3.710 1.853 1.00 76.25 91 PRO A N 1
ATOM 708 C CA . PRO A 1 91 ? -9.839 2.791 0.984 1.00 76.25 91 PRO A CA 1
ATOM 709 C C . PRO A 1 91 ? -10.383 1.574 1.739 1.00 76.25 91 PRO A C 1
ATOM 711 O O . PRO A 1 91 ? -9.670 0.941 2.515 1.00 76.25 91 PRO A O 1
ATOM 714 N N . ARG A 1 92 ? -11.638 1.193 1.459 1.00 75.56 92 ARG A N 1
ATOM 715 C CA . ARG A 1 92 ? -12.388 0.165 2.217 1.00 75.56 92 ARG A CA 1
ATOM 716 C C . ARG A 1 92 ? -11.734 -1.222 2.254 1.00 75.56 92 ARG A C 1
ATOM 718 O O . ARG A 1 92 ? -12.021 -1.999 3.158 1.00 75.56 92 ARG A O 1
ATOM 725 N N . TYR A 1 93 ? -10.897 -1.543 1.270 1.00 74.88 93 TYR A N 1
ATOM 726 C CA . TYR A 1 93 ? -10.151 -2.803 1.201 1.00 74.88 93 TYR A CA 1
ATOM 727 C C . TYR A 1 93 ? -8.904 -2.819 2.102 1.00 74.88 93 TYR A C 1
ATOM 729 O O . TYR A 1 93 ? -8.350 -3.885 2.367 1.00 74.88 93 TYR A O 1
ATOM 737 N N . LEU A 1 94 ? -8.472 -1.664 2.619 1.00 77.31 94 LEU A N 1
ATOM 738 C CA . LEU A 1 94 ? -7.359 -1.552 3.552 1.00 77.31 94 LEU A CA 1
ATOM 739 C C . LEU A 1 94 ? -7.893 -1.584 4.991 1.00 77.31 94 LEU A C 1
ATOM 741 O O . LEU A 1 94 ? -8.459 -0.618 5.500 1.00 77.31 94 LEU A O 1
ATOM 745 N N . LEU A 1 95 ? -7.692 -2.718 5.668 1.00 77.25 95 LEU A N 1
ATOM 746 C CA . LEU A 1 95 ? -8.143 -2.956 7.044 1.00 77.25 95 LEU A CA 1
ATOM 747 C C . LEU A 1 95 ? -7.378 -2.084 8.051 1.00 77.25 95 LEU A C 1
ATOM 749 O O . LEU A 1 95 ? -6.421 -2.543 8.670 1.00 77.25 95 LEU A O 1
ATOM 753 N N . ALA A 1 96 ? -7.800 -0.833 8.238 1.00 75.88 96 ALA A N 1
ATOM 754 C CA . ALA A 1 96 ? -7.039 0.179 8.971 1.00 75.88 96 ALA A CA 1
ATOM 755 C C . ALA A 1 96 ? -6.580 -0.264 10.381 1.00 75.88 96 ALA A C 1
ATOM 757 O O . ALA A 1 96 ? -5.415 -0.088 10.738 1.00 75.88 96 ALA A O 1
ATOM 758 N N . LEU A 1 97 ? -7.453 -0.929 11.148 1.00 80.81 97 LEU A N 1
ATOM 759 C CA . LEU A 1 97 ? -7.153 -1.429 12.501 1.00 80.81 97 LEU A CA 1
ATOM 760 C C . LEU A 1 97 ? -6.229 -2.668 12.539 1.00 80.81 97 LEU A C 1
ATOM 762 O O . LEU A 1 97 ? -5.739 -3.032 13.606 1.00 80.81 97 LEU A O 1
ATOM 766 N N . ALA A 1 98 ? -5.931 -3.307 11.401 1.00 78.50 98 ALA A N 1
ATOM 767 C CA . ALA A 1 98 ? -4.918 -4.370 11.320 1.00 78.50 98 ALA A CA 1
ATOM 768 C C . ALA A 1 98 ? -3.471 -3.820 11.365 1.00 78.50 98 ALA A C 1
ATOM 770 O O . ALA A 1 98 ? -2.491 -4.571 11.508 1.00 78.50 98 ALA A O 1
ATOM 771 N N . PHE A 1 99 ? -3.314 -2.498 11.260 1.00 75.62 99 PHE A N 1
ATOM 772 C CA . PHE A 1 99 ? -2.033 -1.810 11.226 1.00 75.62 99 PHE A CA 1
ATOM 773 C C . PHE A 1 99 ? -1.878 -0.879 12.441 1.00 75.62 99 PHE A C 1
ATOM 775 O O . PHE A 1 99 ? -2.826 -0.201 12.828 1.00 75.62 99 PHE A O 1
ATOM 782 N N . PRO A 1 100 ? -0.693 -0.827 13.085 1.00 74.50 100 PRO A N 1
ATOM 783 C CA . PRO A 1 100 ? -0.438 0.173 14.116 1.00 74.50 100 PRO A CA 1
ATOM 784 C C . PRO A 1 100 ? -0.455 1.572 13.473 1.00 74.50 100 PRO A C 1
ATOM 786 O O . PRO A 1 100 ? -0.005 1.690 12.335 1.00 74.50 100 PRO A O 1
ATOM 789 N N . PRO A 1 101 ? -0.861 2.646 14.174 1.00 74.69 101 PRO A N 1
ATOM 790 C CA . PRO A 1 101 ? -0.954 3.988 13.581 1.00 74.69 101 PRO A CA 1
ATOM 791 C C . PRO A 1 101 ? 0.334 4.480 12.897 1.00 74.69 101 PRO A C 1
ATOM 793 O O . PRO A 1 101 ? 0.284 5.152 11.870 1.00 74.69 101 PRO A O 1
ATOM 796 N N . SER A 1 102 ? 1.504 4.081 13.409 1.00 73.44 102 SER A N 1
ATOM 797 C CA . SER A 1 102 ? 2.812 4.394 12.815 1.00 73.44 102 SER A CA 1
ATOM 798 C C . SER A 1 102 ? 3.06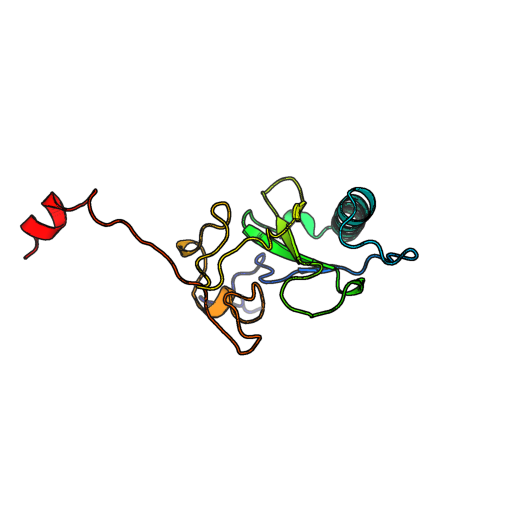1 3.762 11.440 1.00 73.44 102 SER A C 1
ATOM 800 O O . SER A 1 102 ? 3.956 4.215 10.732 1.00 73.44 102 SER A O 1
ATOM 802 N N . TYR A 1 103 ? 2.285 2.749 11.045 1.00 75.38 103 TYR A N 1
ATOM 803 C CA . TYR A 1 103 ? 2.369 2.109 9.732 1.00 75.38 103 TYR A CA 1
ATOM 804 C C . TYR A 1 103 ? 2.022 3.074 8.599 1.00 75.38 103 TYR A C 1
ATOM 806 O O . TYR A 1 103 ? 2.654 3.030 7.556 1.00 75.38 103 TYR A O 1
ATOM 814 N N . PHE A 1 104 ? 1.051 3.966 8.801 1.00 75.75 104 PHE A N 1
ATOM 815 C CA . PHE A 1 104 ? 0.554 4.844 7.740 1.00 75.75 104 PHE A CA 1
ATOM 816 C C . PHE A 1 104 ? 1.499 6.007 7.419 1.00 75.75 104 PHE A C 1
ATOM 818 O O . PHE A 1 104 ? 1.456 6.564 6.321 1.00 75.75 104 PHE A O 1
ATOM 825 N N . HIS A 1 105 ? 2.392 6.359 8.348 1.00 76.50 105 HIS A N 1
ATOM 826 C CA . HIS A 1 105 ? 3.297 7.495 8.208 1.00 76.50 105 HIS A CA 1
ATOM 827 C C . HIS A 1 105 ? 4.239 7.330 7.000 1.00 76.50 105 HIS A C 1
ATOM 829 O O . HIS A 1 105 ? 5.183 6.539 7.025 1.00 76.50 105 HIS A O 1
ATOM 835 N N . ARG A 1 106 ? 3.998 8.142 5.958 1.00 74.88 106 ARG A N 1
ATOM 836 C CA . ARG A 1 106 ? 4.679 8.118 4.643 1.00 74.88 106 ARG A CA 1
ATOM 837 C C . ARG A 1 106 ? 4.479 6.828 3.828 1.00 74.88 106 ARG A C 1
ATOM 839 O O . ARG A 1 106 ? 5.246 6.584 2.901 1.00 74.88 106 ARG A O 1
ATOM 846 N N . VAL A 1 107 ? 3.455 6.037 4.148 1.00 79.69 107 VAL A N 1
ATOM 847 C CA . VAL A 1 107 ? 3.079 4.823 3.401 1.00 79.69 107 VAL A CA 1
ATOM 848 C C . VAL A 1 107 ? 1.846 5.080 2.541 1.00 79.69 107 VAL A C 1
ATOM 850 O O . VAL A 1 107 ? 1.909 4.914 1.329 1.00 79.69 107 VAL A O 1
ATOM 853 N N . VAL A 1 108 ? 0.766 5.578 3.149 1.00 79.31 108 VAL A N 1
ATOM 854 C CA . VAL A 1 108 ? -0.413 6.096 2.440 1.00 79.31 108 VAL A CA 1
ATOM 855 C C . VAL A 1 108 ? -0.639 7.525 2.910 1.00 79.31 108 VAL A C 1
ATOM 857 O O . VAL A 1 108 ? -0.796 7.764 4.107 1.00 79.31 108 VAL A O 1
ATOM 860 N N . ARG A 1 109 ? -0.625 8.491 1.988 1.00 76.50 109 ARG A N 1
ATOM 861 C CA . ARG A 1 109 ? -0.945 9.888 2.304 1.00 76.50 109 ARG A CA 1
ATOM 862 C C . ARG A 1 109 ? -2.461 10.054 2.294 1.00 76.50 109 ARG A C 1
ATOM 864 O O . ARG A 1 109 ? -3.103 9.663 1.324 1.00 76.50 109 ARG A O 1
ATOM 871 N N . CYS A 1 110 ? -3.017 10.602 3.368 1.00 71.75 110 CYS A N 1
ATOM 872 C CA . CYS A 1 110 ? -4.453 10.811 3.532 1.00 71.75 110 CYS A CA 1
ATOM 873 C C . CYS A 1 110 ? -4.742 12.305 3.741 1.00 71.75 110 CYS A C 1
ATOM 875 O O . CYS A 1 110 ? -4.006 12.981 4.461 1.00 71.75 110 CYS A O 1
ATOM 877 N N . GLY A 1 111 ? -5.825 12.802 3.142 1.00 64.31 111 GLY A N 1
ATOM 878 C CA . GLY A 1 111 ? -6.286 14.183 3.300 1.00 64.31 111 GLY A CA 1
ATOM 879 C C . GLY A 1 111 ? -5.670 15.196 2.323 1.00 64.31 111 GLY A C 1
ATOM 880 O O . GLY A 1 111 ? -4.643 14.963 1.688 1.00 64.31 111 GLY A O 1
ATOM 881 N N . ASN A 1 112 ? -6.332 16.348 2.205 1.00 54.78 112 ASN A N 1
ATOM 882 C CA . ASN A 1 112 ? -6.175 17.285 1.081 1.00 54.78 112 ASN A CA 1
ATOM 883 C C . ASN A 1 112 ? -4.919 18.182 1.094 1.00 54.78 112 ASN A C 1
ATOM 885 O O . ASN A 1 112 ? -4.734 18.994 0.194 1.00 54.78 112 ASN A O 1
ATOM 889 N N . ASN A 1 113 ? -4.063 18.069 2.110 1.00 48.19 113 ASN A N 1
ATOM 890 C CA . ASN A 1 113 ? -2.822 18.834 2.214 1.00 48.19 113 ASN A CA 1
ATOM 891 C C . ASN A 1 113 ? -1.648 17.860 2.305 1.00 48.19 113 ASN A C 1
ATOM 893 O O . ASN A 1 113 ? -1.636 16.994 3.178 1.00 48.19 113 ASN A O 1
ATOM 897 N N . GLY A 1 114 ? -0.605 18.059 1.490 1.00 51.00 114 GLY A N 1
ATOM 898 C CA . GLY A 1 114 ? 0.630 17.251 1.482 1.00 51.00 114 GLY A CA 1
ATOM 899 C C . GLY A 1 114 ? 1.465 17.280 2.779 1.00 51.00 114 GLY A C 1
ATOM 900 O O . GLY A 1 114 ? 2.609 16.832 2.789 1.00 51.00 114 GLY A O 1
ATOM 901 N N . ALA A 1 115 ? 0.902 17.794 3.873 1.00 50.03 115 ALA A N 1
ATOM 902 C CA . ALA A 1 115 ? 1.484 17.903 5.199 1.00 50.03 115 ALA A CA 1
ATOM 903 C C . ALA A 1 115 ? 0.869 16.871 6.167 1.00 50.03 115 ALA A C 1
ATOM 905 O O . ALA A 1 115 ? 0.090 17.211 7.051 1.00 50.03 115 ALA A O 1
ATOM 906 N N . GLY A 1 116 ? 1.264 15.603 6.021 1.00 53.44 116 GLY A N 1
ATOM 907 C CA . GLY A 1 116 ? 1.280 14.644 7.137 1.00 53.44 116 GLY A CA 1
ATOM 908 C C . GLY A 1 116 ? -0.058 14.239 7.772 1.00 53.44 116 GLY A C 1
ATOM 909 O O . GLY A 1 116 ? -0.034 13.749 8.900 1.00 53.44 116 GLY A O 1
ATOM 910 N N . GLY A 1 117 ? -1.191 14.403 7.083 1.00 64.75 117 GLY A N 1
ATOM 911 C CA . GLY A 1 117 ? -2.481 13.883 7.541 1.00 64.75 117 GLY A CA 1
ATOM 912 C C . GLY A 1 117 ? -2.433 12.368 7.772 1.00 64.75 117 GLY A C 1
ATOM 913 O O . GLY A 1 117 ? -2.080 11.600 6.873 1.00 64.75 117 GLY A O 1
ATOM 914 N N . GLY A 1 118 ? -2.754 11.941 8.996 1.00 71.12 118 GLY A N 1
ATOM 915 C CA . GLY A 1 118 ? -2.988 10.531 9.305 1.00 71.12 118 GLY A CA 1
ATOM 916 C C . GLY A 1 118 ? -4.331 10.058 8.738 1.00 71.12 118 GLY A C 1
ATOM 917 O O . GLY A 1 118 ? -5.179 10.890 8.413 1.00 71.12 118 GLY A O 1
ATOM 918 N N . PRO A 1 119 ? -4.546 8.740 8.618 1.00 78.94 119 PRO A N 1
ATOM 919 C CA . PRO A 1 119 ? -5.830 8.219 8.180 1.00 78.94 119 PRO A CA 1
ATOM 920 C C . PRO A 1 119 ? -6.929 8.488 9.213 1.00 78.94 119 PRO A C 1
ATOM 922 O O . PRO A 1 119 ? -6.718 8.311 10.416 1.00 78.94 119 PRO A O 1
ATOM 925 N N . VAL A 1 120 ? -8.119 8.845 8.740 1.00 79.69 120 VAL A N 1
ATOM 926 C CA . VAL A 1 120 ? -9.347 8.823 9.545 1.00 79.69 120 VAL A CA 1
ATOM 927 C C . VAL A 1 120 ? -9.892 7.391 9.540 1.00 79.69 120 VAL A C 1
ATOM 929 O O . VAL A 1 120 ? -9.810 6.688 8.538 1.00 79.69 120 VAL A O 1
ATOM 932 N N . ILE A 1 121 ? -10.405 6.915 10.674 1.00 79.19 121 ILE A N 1
ATOM 933 C CA . ILE A 1 121 ? -10.967 5.565 10.793 1.00 79.19 121 ILE A CA 1
ATOM 934 C C . ILE A 1 121 ? -12.340 5.691 11.439 1.00 79.19 121 ILE A C 1
ATOM 936 O O . ILE A 1 121 ? -12.453 6.116 12.588 1.00 79.19 121 ILE A O 1
ATOM 940 N N . HIS A 1 122 ? -13.378 5.302 10.703 1.00 80.62 122 HIS A N 1
ATOM 941 C CA . HIS A 1 122 ? -14.746 5.247 11.212 1.00 80.62 122 HIS A CA 1
ATOM 942 C C . HIS A 1 122 ? -14.986 3.887 11.866 1.00 80.62 122 HIS A C 1
ATOM 944 O O . HIS A 1 122 ? -14.827 2.852 11.219 1.00 80.62 122 HIS A O 1
ATOM 950 N N . VAL A 1 123 ? -15.359 3.886 13.146 1.00 84.69 123 VAL A N 1
ATOM 951 C CA . VAL A 1 123 ? -15.689 2.674 13.908 1.00 84.69 123 VAL A CA 1
ATOM 952 C C . VAL A 1 123 ? -17.140 2.774 14.356 1.00 84.69 123 VAL A C 1
ATOM 954 O O . VAL A 1 123 ? -17.497 3.668 15.119 1.00 84.69 123 VAL A O 1
ATOM 957 N N . ASP A 1 124 ? -17.977 1.860 13.873 1.00 88.06 124 ASP A N 1
ATOM 958 C CA . ASP A 1 124 ? -19.368 1.749 14.305 1.00 88.06 124 ASP A CA 1
ATOM 959 C C . ASP A 1 124 ? -19.451 0.866 15.552 1.00 88.06 124 ASP A C 1
ATOM 961 O O . ASP A 1 124 ? -19.168 -0.328 15.480 1.00 88.06 124 ASP A O 1
ATOM 965 N N . LEU A 1 125 ? -19.815 1.456 16.692 1.00 90.88 125 LEU A N 1
ATOM 966 C CA . LEU A 1 125 ? -19.930 0.754 17.974 1.00 90.88 125 LEU A CA 1
ATOM 967 C C . LEU A 1 125 ? -21.355 0.267 18.282 1.00 90.88 125 LEU A C 1
ATOM 969 O O . LEU A 1 125 ? -21.537 -0.463 19.252 1.00 90.88 125 LEU A O 1
ATOM 973 N N . ARG A 1 126 ? -22.353 0.616 17.455 1.00 93.31 126 ARG A N 1
ATOM 974 C CA . ARG A 1 126 ? -23.760 0.211 17.655 1.00 93.31 126 ARG A CA 1
ATOM 975 C C . ARG A 1 126 ? -23.972 -1.307 17.800 1.00 93.31 126 ARG A C 1
ATOM 977 O O . ARG A 1 126 ? -24.850 -1.678 18.570 1.00 93.31 126 ARG A O 1
ATOM 984 N N . PRO A 1 127 ? -23.198 -2.202 17.145 1.00 94.38 127 PRO A N 1
ATOM 985 C CA . PRO A 1 127 ? -23.344 -3.647 17.346 1.00 94.38 127 PRO A CA 1
ATOM 986 C C . PRO A 1 127 ? -23.010 -4.162 18.755 1.00 94.38 127 PRO A C 1
ATOM 988 O O . PRO A 1 127 ? -23.269 -5.332 19.011 1.00 94.38 127 PRO A O 1
ATOM 991 N N . TRP A 1 128 ? -22.429 -3.329 19.627 1.00 91.19 128 TRP A N 1
ATOM 992 C CA . TRP A 1 128 ? -22.044 -3.668 21.005 1.00 91.19 128 TRP A CA 1
ATOM 993 C C . TRP A 1 128 ? -22.736 -2.773 22.046 1.00 91.19 128 TRP A C 1
ATOM 995 O O . TRP A 1 128 ? -22.208 -2.546 23.136 1.00 91.19 128 TRP A O 1
ATOM 1005 N N . GLU A 1 129 ? -23.880 -2.177 21.692 1.00 94.50 129 GLU A N 1
ATOM 1006 C CA . GLU A 1 129 ? -24.593 -1.240 22.565 1.00 94.50 129 GLU A CA 1
ATOM 1007 C C . GLU A 1 129 ? -25.012 -1.893 23.893 1.00 94.50 129 GLU A C 1
ATOM 1009 O O . GLU A 1 129 ? -24.762 -1.314 24.951 1.00 94.50 129 GLU A O 1
ATOM 1014 N N . ASP A 1 130 ? -25.553 -3.114 23.849 1.00 93.69 130 ASP A N 1
ATOM 1015 C CA . ASP A 1 130 ? -25.985 -3.863 25.036 1.00 93.69 130 ASP A CA 1
ATOM 1016 C C . ASP A 1 130 ? -24.807 -4.152 25.989 1.00 93.69 130 ASP A C 1
ATOM 1018 O O . ASP A 1 130 ? -24.912 -3.953 27.203 1.00 93.69 130 ASP A O 1
ATOM 1022 N N . GLU A 1 131 ? -23.649 -4.570 25.462 1.00 93.06 131 GLU A N 1
ATOM 1023 C CA . GLU A 1 131 ? -22.454 -4.825 26.274 1.00 93.06 131 GLU A CA 1
ATOM 1024 C C . GLU A 1 131 ? -21.815 -3.543 26.818 1.00 93.06 131 GLU A C 1
ATOM 1026 O O . GLU A 1 131 ? -21.238 -3.571 27.906 1.00 93.06 131 GLU A O 1
ATOM 1031 N N . ILE A 1 132 ? -21.908 -2.418 26.103 1.00 89.56 132 ILE A N 1
ATOM 1032 C CA . ILE A 1 132 ? -21.432 -1.118 26.596 1.00 89.56 132 ILE A CA 1
ATOM 1033 C C . ILE A 1 132 ? -22.332 -0.625 27.735 1.00 89.56 132 ILE A C 1
ATOM 1035 O O . ILE A 1 132 ? -21.815 -0.232 28.780 1.00 89.56 132 ILE A O 1
ATOM 1039 N N . GLN A 1 133 ? -23.659 -0.700 27.574 1.00 89.38 133 GLN A N 1
ATOM 1040 C CA . GLN A 1 133 ? -24.614 -0.334 28.625 1.00 89.38 133 GLN A CA 1
ATOM 1041 C C . GLN A 1 133 ? -24.466 -1.225 29.869 1.00 89.38 133 GLN A C 1
ATOM 1043 O O . GLN A 1 133 ? -24.546 -0.727 30.987 1.00 89.38 133 GLN A O 1
ATOM 1048 N N . GLY A 1 134 ? -24.184 -2.521 29.697 1.00 90.06 134 GLY A N 1
ATOM 1049 C CA . GLY A 1 134 ? -23.948 -3.454 30.805 1.00 90.06 134 GLY A CA 1
ATOM 1050 C C . GLY A 1 134 ? -22.630 -3.260 31.575 1.00 90.06 134 GLY A C 1
ATOM 1051 O O . GLY A 1 134 ? -22.429 -3.937 32.583 1.00 90.06 134 GLY A O 1
ATOM 1052 N N . ASN A 1 135 ? -21.733 -2.377 31.116 1.00 78.31 135 ASN A N 1
ATOM 1053 C CA . ASN A 1 135 ? -20.439 -2.077 31.749 1.00 78.31 135 ASN A CA 1
ATOM 1054 C C . ASN A 1 135 ? -20.292 -0.601 32.196 1.00 78.31 135 ASN A C 1
ATOM 1056 O O . ASN A 1 135 ? -19.185 -0.195 32.564 1.00 78.31 135 ASN A O 1
ATOM 1060 N N . MET A 1 136 ? -21.374 0.190 32.163 1.00 59.47 136 MET A N 1
ATOM 1061 C CA . MET A 1 136 ? -21.455 1.558 32.711 1.00 59.47 136 MET A CA 1
ATOM 1062 C C . MET A 1 136 ? -22.135 1.598 34.084 1.00 59.47 136 MET A C 1
ATOM 1064 O O . MET A 1 136 ? -21.684 2.434 34.899 1.00 59.47 136 MET A O 1
#

pLDDT: mean 76.81, std 13.24, range [43.91, 94.5]

Secondary structure (DSSP, 8-state):
------SS--SS--SEEEE----TT--SS-HHHHHHHHHHHHHTT-GGG--TT-EEEETTS-SSTTTTEEEE-SSSEEE--TT--TT----TTS-GGGS-GGGSTTTS--SSSTTTPPPP-----GGGHHHHHTT-

Sequence (136 aa):
SAIFRFPLVKLRRAPLLRCFVPSPDGDWLSDTSVLRCEAEMDKAGVRGLLRAGDVVWDVAVGDEANLGRMVWDGRYLIDLDYTFSVTGDLPRYLLALAFPPSYFHRVVRCGNNGAGGGPVIHVDLRPWEDEIQGNM

Radius of gyration: 17.63 Å; chains: 1; bounding box: 50×35×55 Å